Protein AF-A0A509LGP4-F1 (afdb_monomer_lite)

Radius of gyration: 24.4 Å; chains: 1; bounding box: 79×42×55 Å

Foldseek 3Di:
DDDDPPVVVVVVVVVVVPPPPPPPPPADFDDAPDKAALEPPVQEAEDADPQKDWPDWIWHFYDDPNDTWIKTKTKIAGQDQDFFKKWKWKAAPVGFIWTAIFVNDQPVHGHHHGGMTIDIITGPPDRGRTYHMYIYIDTPDD

pLDDT: mean 86.07, std 18.76, range [37.59, 98.56]

Secondary structure (DSSP, 8-state):
---SHHHHHHHHHHHHTSSS-------PPPPTT-EE-SS-GGGEEEEE-TTEEEEEEEEEEEEETTEEEEEEEEEEEE-SSS-B-EEEEEEETTS-EEEEEESS--TT--B-TT-EEEEEEEETT--S--S-EEEEEEE---

Structure (mmCIF, N/CA/C/O backbone):
data_AF-A0A509LGP4-F1
#
_entry.id   AF-A0A509LGP4-F1
#
loop_
_atom_site.group_PDB
_atom_site.id
_atom_site.type_symbol
_atom_site.label_atom_id
_atom_site.label_alt_id
_atom_site.label_comp_id
_atom_site.label_asym_id
_atom_site.label_entity_id
_atom_site.label_seq_id
_atom_site.pdbx_PDB_ins_code
_atom_site.Cartn_x
_atom_site.Cartn_y
_atom_site.Cartn_z
_atom_site.occupancy
_atom_site.B_iso_or_equiv
_atom_site.auth_seq_id
_atom_site.auth_comp_id
_atom_site.auth_asym_id
_atom_site.auth_atom_id
_atom_site.pdbx_PDB_model_num
ATOM 1 N N . MET A 1 1 ? 62.304 28.884 -36.112 1.00 37.59 1 MET A N 1
ATOM 2 C CA . MET A 1 1 ? 60.947 28.583 -36.626 1.00 37.59 1 MET A CA 1
ATOM 3 C C . MET A 1 1 ? 60.680 27.102 -36.384 1.00 37.59 1 MET A C 1
ATOM 5 O O . MET A 1 1 ? 61.247 26.283 -37.082 1.00 37.59 1 MET A O 1
ATOM 9 N N . ASN A 1 2 ? 60.107 26.683 -35.254 1.00 49.00 2 ASN A N 1
ATOM 10 C CA . ASN A 1 2 ? 58.838 27.092 -34.633 1.00 49.00 2 ASN A CA 1
ATOM 11 C C . ASN A 1 2 ? 57.641 26.564 -35.444 1.00 49.00 2 ASN A C 1
ATOM 13 O O . ASN A 1 2 ? 57.569 26.911 -36.616 1.00 49.00 2 ASN A O 1
ATOM 17 N N . GLN A 1 3 ? 56.756 25.769 -34.808 1.00 48.25 3 GLN A N 1
ATOM 18 C CA . GLN A 1 3 ? 55.308 25.580 -35.101 1.00 48.25 3 GLN A CA 1
ATOM 19 C C . GLN A 1 3 ? 54.752 24.134 -35.071 1.00 48.25 3 GLN A C 1
ATOM 21 O O . GLN A 1 3 ? 53.534 23.997 -35.051 1.00 48.25 3 GLN A O 1
ATOM 26 N N . SER A 1 4 ? 55.547 23.050 -35.026 1.00 50.81 4 SER A N 1
ATOM 27 C CA . SER A 1 4 ? 54.955 21.697 -35.225 1.00 50.81 4 SER A CA 1
ATOM 28 C C . SER A 1 4 ? 54.660 20.881 -33.949 1.00 50.81 4 SER A C 1
ATOM 30 O O . SER A 1 4 ? 53.707 20.110 -33.910 1.00 50.81 4 SER A O 1
ATOM 32 N N . LYS A 1 5 ? 55.403 21.077 -32.848 1.00 44.75 5 LYS A N 1
ATOM 33 C CA . LYS A 1 5 ? 55.228 20.258 -31.622 1.00 44.75 5 LYS A CA 1
ATOM 34 C C . LYS A 1 5 ? 54.126 20.747 -30.671 1.00 44.75 5 LYS A C 1
ATOM 36 O O . LYS A 1 5 ? 53.668 19.989 -29.824 1.00 44.75 5 LYS A O 1
ATOM 41 N N . ILE A 1 6 ? 53.678 21.994 -30.824 1.00 48.94 6 ILE A N 1
ATOM 42 C CA . ILE A 1 6 ? 52.721 22.631 -29.900 1.00 48.94 6 ILE A CA 1
ATOM 43 C C . ILE A 1 6 ? 51.270 22.223 -30.220 1.00 48.94 6 ILE A C 1
ATOM 45 O O . ILE A 1 6 ? 50.432 22.172 -29.326 1.00 48.94 6 ILE A O 1
ATOM 49 N N . LYS A 1 7 ? 50.969 21.841 -31.470 1.00 47.81 7 LYS A N 1
ATOM 50 C CA . LYS A 1 7 ? 49.598 21.500 -31.891 1.00 47.81 7 LYS A CA 1
ATOM 51 C C . LYS A 1 7 ? 49.172 20.064 -31.565 1.00 47.81 7 LYS A C 1
ATOM 53 O O . LYS A 1 7 ? 47.988 19.823 -31.371 1.00 47.81 7 LYS A O 1
ATOM 58 N N . PHE A 1 8 ? 50.115 19.126 -31.454 1.00 45.62 8 PHE A N 1
ATOM 59 C CA . PHE A 1 8 ? 49.795 17.716 -31.179 1.00 45.62 8 PHE A CA 1
ATOM 60 C C . PHE A 1 8 ? 49.493 17.447 -29.696 1.00 45.62 8 PHE A C 1
ATOM 62 O O . PHE A 1 8 ? 48.666 16.599 -29.372 1.00 45.62 8 PHE A O 1
ATOM 69 N N . SER A 1 9 ? 50.114 18.218 -28.798 1.00 49.47 9 SER A N 1
ATOM 70 C CA . SER A 1 9 ? 49.892 18.109 -27.351 1.00 49.47 9 SER A CA 1
ATOM 71 C C . SER A 1 9 ? 48.497 18.605 -26.940 1.00 49.47 9 SER A C 1
ATOM 73 O O . SER A 1 9 ? 47.854 18.019 -26.072 1.00 49.47 9 SER A O 1
ATOM 75 N N . TRP A 1 10 ? 47.967 19.630 -27.619 1.00 48.12 10 TRP A N 1
ATOM 76 C CA . TRP A 1 10 ? 46.649 20.180 -27.286 1.00 48.12 10 TRP A CA 1
ATOM 77 C C . TRP A 1 10 ? 45.474 19.312 -27.754 1.00 48.12 10 TRP A C 1
ATOM 79 O O . TRP A 1 10 ? 44.431 19.301 -27.108 1.00 48.12 10 TRP A O 1
ATOM 89 N N . ILE A 1 11 ? 45.644 18.539 -28.831 1.00 52.12 11 ILE A N 1
ATOM 90 C CA . ILE A 1 11 ? 44.600 17.636 -29.345 1.00 52.12 11 ILE A CA 1
ATOM 91 C C . ILE A 1 11 ? 44.451 16.396 -28.443 1.00 52.12 11 ILE A C 1
ATOM 93 O O . ILE A 1 11 ? 43.335 15.937 -28.205 1.00 52.12 11 ILE A O 1
ATOM 97 N N . LEU A 1 12 ? 45.549 15.906 -27.858 1.00 50.94 12 LEU A N 1
ATOM 98 C CA . LEU A 1 12 ? 45.532 14.794 -26.896 1.00 50.94 12 LEU A CA 1
ATOM 99 C C . LEU A 1 12 ? 44.939 15.187 -25.532 1.00 50.94 12 LEU A C 1
ATOM 101 O O . LEU A 1 12 ? 44.265 14.376 -24.899 1.00 50.94 12 LEU A O 1
ATOM 105 N N . LEU A 1 13 ? 45.116 16.442 -25.108 1.00 48.41 13 LEU A N 1
ATOM 106 C CA . LEU A 1 13 ? 44.544 16.964 -23.860 1.00 48.41 13 LEU A CA 1
ATOM 107 C C . LEU A 1 13 ? 43.019 17.162 -23.934 1.00 48.41 13 LEU A C 1
ATOM 109 O O . LEU A 1 13 ? 42.334 17.023 -22.924 1.00 48.41 13 LEU A O 1
ATOM 113 N N . ILE A 1 14 ? 42.474 17.411 -25.128 1.00 52.41 14 ILE A N 1
ATOM 114 C CA . ILE A 1 14 ? 41.022 17.518 -25.346 1.00 52.41 14 ILE A CA 1
ATOM 115 C C . ILE A 1 14 ? 40.372 16.127 -25.464 1.00 52.41 14 ILE A C 1
ATOM 117 O O . ILE A 1 14 ? 39.254 15.935 -24.990 1.00 52.41 14 ILE A O 1
ATOM 121 N N . PHE A 1 15 ? 41.078 15.123 -25.997 1.00 47.31 15 PHE A N 1
ATOM 122 C CA . PHE A 1 15 ? 40.562 13.747 -26.060 1.00 47.31 15 PHE A CA 1
ATOM 123 C C . PHE A 1 15 ? 40.547 13.033 -24.697 1.00 47.31 15 PHE A C 1
ATOM 125 O O . PHE A 1 15 ? 39.647 12.236 -24.439 1.00 47.31 15 PHE A O 1
ATOM 132 N N . ALA A 1 16 ? 41.476 13.355 -23.791 1.00 49.34 16 ALA A N 1
ATOM 133 C CA . ALA A 1 16 ? 41.477 12.812 -22.428 1.00 49.34 16 ALA A CA 1
ATOM 134 C C . ALA A 1 16 ? 40.379 13.415 -21.524 1.00 49.34 16 ALA A C 1
ATOM 136 O O . ALA A 1 16 ? 39.973 12.785 -20.550 1.00 49.34 16 ALA A O 1
ATOM 137 N N . ALA A 1 17 ? 39.856 14.600 -21.859 1.00 48.19 17 ALA A N 1
ATOM 138 C CA . ALA A 1 17 ? 38.766 15.246 -21.121 1.00 48.19 17 ALA A CA 1
ATOM 139 C C . ALA A 1 17 ? 37.356 14.822 -21.593 1.00 48.19 17 ALA A C 1
ATOM 141 O O . ALA A 1 17 ? 36.369 15.133 -20.930 1.00 48.19 17 ALA A O 1
ATOM 142 N N . GLY A 1 18 ? 37.243 14.102 -22.717 1.00 49.50 18 GLY A N 1
ATOM 143 C CA . GLY A 1 18 ? 35.959 13.746 -23.337 1.00 49.50 18 GLY A CA 1
ATOM 144 C C . GLY A 1 18 ? 35.295 12.456 -22.836 1.00 49.50 18 GLY A C 1
ATOM 145 O O . GLY A 1 18 ? 34.164 12.177 -23.220 1.00 49.50 18 GLY A O 1
ATOM 146 N N . VAL A 1 19 ? 35.959 11.659 -21.989 1.00 52.03 19 VAL A N 1
ATOM 147 C CA . VAL A 1 19 ? 35.477 10.307 -21.608 1.00 52.03 19 VAL A CA 1
ATOM 148 C C . VAL A 1 19 ? 34.784 10.271 -20.230 1.00 52.03 19 VAL A C 1
ATOM 150 O O . VAL A 1 19 ? 34.304 9.232 -19.793 1.00 52.03 19 VAL A O 1
ATOM 153 N N . LEU A 1 20 ? 34.654 11.407 -19.537 1.00 51.81 20 LEU A N 1
ATOM 154 C CA . LEU A 1 20 ? 34.154 11.450 -18.152 1.00 51.81 20 LEU A CA 1
ATOM 155 C C . LEU A 1 20 ? 32.632 11.628 -17.977 1.00 51.81 20 LEU A C 1
ATOM 157 O O . LEU A 1 20 ? 32.183 11.816 -16.851 1.00 51.81 20 LEU A O 1
ATOM 161 N N . ALA A 1 21 ? 31.814 11.544 -19.031 1.00 51.25 21 ALA A N 1
ATOM 162 C CA . ALA A 1 21 ? 30.392 11.919 -18.938 1.00 51.25 21 ALA A CA 1
ATOM 163 C C . ALA A 1 21 ? 29.377 10.834 -19.351 1.00 51.25 21 ALA A C 1
ATOM 165 O O . ALA A 1 21 ? 28.287 11.165 -19.806 1.00 51.25 21 ALA A O 1
ATOM 166 N N . LEU A 1 22 ? 29.690 9.544 -19.181 1.00 49.78 22 LEU A N 1
ATOM 167 C CA . LEU A 1 22 ? 28.716 8.456 -19.381 1.00 49.78 22 LEU A CA 1
ATOM 168 C C . LEU A 1 22 ? 28.613 7.515 -18.172 1.00 49.78 22 LEU A C 1
ATOM 170 O O . LEU A 1 22 ? 28.427 6.312 -18.320 1.00 49.78 22 LEU A O 1
ATOM 174 N N . THR A 1 23 ? 28.671 8.044 -16.950 1.00 50.91 23 THR A N 1
ATOM 175 C CA . THR A 1 23 ? 28.131 7.337 -15.779 1.00 50.91 23 THR A CA 1
ATOM 176 C C . THR A 1 23 ? 26.624 7.579 -15.705 1.00 50.91 23 THR A C 1
ATOM 178 O O . THR A 1 23 ? 26.105 8.211 -14.788 1.00 50.91 23 THR A O 1
ATOM 181 N N . GLY A 1 24 ? 25.890 7.085 -16.706 1.00 48.16 24 GLY A N 1
ATOM 182 C CA . GLY A 1 24 ? 24.454 6.903 -16.540 1.00 48.16 24 GLY A CA 1
ATOM 183 C C . GLY A 1 24 ? 24.254 5.975 -15.345 1.00 48.16 24 GLY A C 1
ATOM 184 O O . GLY A 1 24 ? 24.748 4.850 -15.368 1.00 48.16 24 GLY A O 1
ATOM 185 N N . CYS A 1 25 ? 23.601 6.452 -14.282 1.00 48.12 25 CYS A N 1
ATOM 186 C CA . CYS A 1 25 ? 23.225 5.628 -13.137 1.00 48.12 25 CYS A CA 1
ATOM 187 C C . CYS A 1 25 ? 22.373 4.452 -13.629 1.00 48.12 25 CYS A C 1
ATOM 189 O O . CYS A 1 25 ? 21.156 4.563 -13.768 1.00 48.12 25 CYS A O 1
ATOM 191 N N . MET A 1 26 ? 23.008 3.317 -13.916 1.00 49.28 26 MET A N 1
ATOM 192 C CA . MET A 1 26 ? 22.315 2.055 -14.107 1.00 49.28 26 MET A CA 1
ATOM 193 C C . MET A 1 26 ? 21.901 1.576 -12.722 1.00 49.28 26 MET A C 1
ATOM 195 O O . MET A 1 26 ? 22.649 0.878 -12.040 1.00 49.28 26 MET A O 1
ATOM 199 N N . THR A 1 27 ? 20.717 1.989 -12.278 1.00 59.94 27 THR A N 1
ATOM 200 C CA . THR A 1 27 ? 20.088 1.406 -11.096 1.00 59.94 27 THR A CA 1
ATOM 201 C C . THR A 1 27 ? 19.929 -0.090 -11.359 1.00 59.94 27 THR A C 1
ATOM 203 O O . THR A 1 27 ? 19.234 -0.488 -12.296 1.00 59.94 27 THR A O 1
ATOM 206 N N . ALA A 1 28 ? 20.629 -0.922 -10.584 1.00 68.50 28 ALA A N 1
ATOM 207 C CA . ALA A 1 28 ? 20.570 -2.369 -10.735 1.00 68.50 28 ALA A CA 1
ATOM 208 C C . ALA A 1 28 ? 19.111 -2.839 -10.645 1.00 68.50 28 ALA A C 1
ATOM 210 O O . ALA A 1 28 ? 18.391 -2.488 -9.707 1.00 68.50 28 ALA A O 1
ATOM 211 N N . LYS A 1 29 ? 18.660 -3.614 -11.639 1.00 76.75 29 LYS A N 1
ATOM 212 C CA . LYS A 1 29 ? 17.311 -4.180 -11.609 1.00 76.75 29 LYS A CA 1
ATOM 213 C C . LYS A 1 29 ? 17.199 -5.179 -10.446 1.00 76.75 29 LYS A C 1
ATOM 215 O O . LYS A 1 29 ? 18.125 -5.973 -10.258 1.00 76.75 29 LYS A O 1
ATOM 220 N N . PRO A 1 30 ? 16.086 -5.180 -9.692 1.00 84.62 30 PRO A N 1
ATOM 221 C CA . PRO A 1 30 ? 15.877 -6.136 -8.614 1.00 84.62 30 PRO A CA 1
ATOM 222 C C . PRO A 1 30 ? 15.875 -7.566 -9.152 1.00 84.62 30 PRO A C 1
ATOM 224 O O . PRO A 1 30 ? 15.348 -7.829 -10.238 1.00 84.62 30 PRO A O 1
ATOM 227 N N . LYS A 1 31 ? 16.416 -8.510 -8.379 1.00 87.25 31 LYS A N 1
ATOM 228 C CA . LYS A 1 31 ? 16.309 -9.929 -8.717 1.00 87.25 31 LYS A CA 1
ATOM 229 C C . LYS A 1 31 ? 14.859 -10.389 -8.524 1.00 87.25 31 LYS A C 1
ATOM 231 O O . LYS A 1 31 ? 14.273 -10.125 -7.472 1.00 87.25 31 LYS A O 1
ATOM 236 N N . PRO A 1 32 ? 14.256 -11.081 -9.507 1.00 90.56 32 PRO A N 1
ATOM 237 C CA . PRO A 1 32 ? 12.912 -11.611 -9.340 1.00 90.56 32 PRO A CA 1
ATOM 238 C C . PRO A 1 32 ? 12.804 -12.550 -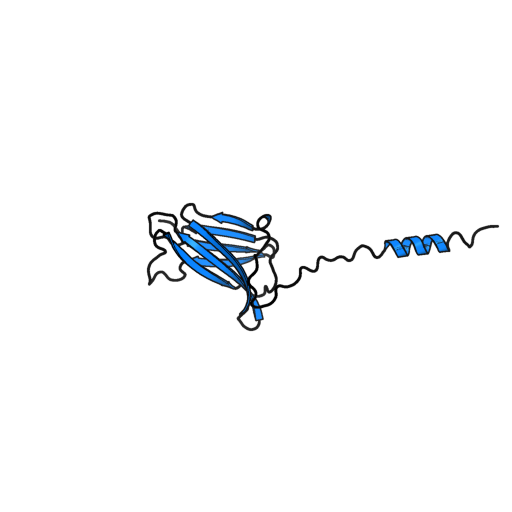8.130 1.00 90.56 32 PRO A C 1
ATOM 240 O O . PRO A 1 32 ? 13.662 -13.403 -7.922 1.00 90.56 32 PRO A O 1
ATOM 243 N N . GLY A 1 33 ? 11.732 -12.409 -7.354 1.00 91.19 33 GLY A N 1
ATOM 244 C CA . GLY A 1 33 ? 11.437 -13.195 -6.154 1.00 91.19 33 GLY A CA 1
ATOM 245 C C . GLY A 1 33 ? 12.049 -12.650 -4.862 1.00 91.19 33 GLY A C 1
ATOM 246 O O . GLY A 1 33 ? 11.572 -13.005 -3.788 1.00 91.19 33 GLY A O 1
ATOM 247 N N . GLU A 1 34 ? 13.040 -11.764 -4.944 1.00 93.88 34 GLU A N 1
ATOM 248 C CA . GLU A 1 34 ? 13.668 -11.151 -3.774 1.00 93.88 34 GLU A CA 1
ATOM 249 C C . GLU A 1 34 ? 12.815 -9.989 -3.247 1.00 93.88 34 GLU A C 1
ATOM 251 O O . GLU A 1 34 ? 12.330 -9.161 -4.024 1.00 93.88 34 GLU A O 1
ATOM 256 N N . VAL A 1 35 ? 12.610 -9.941 -1.927 1.00 95.75 35 VAL A N 1
ATOM 257 C CA . VAL A 1 35 ? 11.933 -8.819 -1.264 1.00 95.75 35 VAL A CA 1
ATOM 258 C C . VAL A 1 35 ? 12.960 -7.733 -0.970 1.00 95.75 35 VAL A C 1
ATOM 260 O O . VAL A 1 35 ? 14.007 -8.008 -0.393 1.00 95.75 35 VAL A O 1
ATOM 263 N N . PHE A 1 36 ? 12.647 -6.497 -1.338 1.00 94.44 36 PHE A N 1
ATOM 264 C CA . PHE A 1 36 ? 13.519 -5.340 -1.163 1.00 94.44 36 PHE A CA 1
ATOM 265 C C . PHE A 1 36 ? 12.726 -4.109 -0.709 1.00 94.44 36 PHE A C 1
ATOM 267 O O . PHE A 1 36 ? 11.501 -4.044 -0.860 1.00 94.44 36 PHE A O 1
ATOM 274 N N . SER A 1 37 ? 13.418 -3.110 -0.157 1.00 93.56 37 SER A N 1
ATOM 275 C CA . SER A 1 37 ? 12.817 -1.809 0.155 1.00 93.56 37 SER A CA 1
ATOM 276 C C . SER A 1 37 ? 12.399 -1.112 -1.133 1.00 93.56 37 SER A C 1
ATOM 278 O O . SER A 1 37 ? 13.226 -0.908 -2.017 1.00 93.56 37 SER A O 1
ATOM 280 N N . CYS A 1 38 ? 11.122 -0.745 -1.249 1.00 93.12 38 CYS A N 1
ATOM 281 C CA . CYS A 1 38 ? 10.574 -0.194 -2.489 1.00 93.12 38 CYS A CA 1
ATOM 282 C C . CYS A 1 38 ? 11.325 1.036 -2.998 1.00 93.12 38 CYS A C 1
ATOM 284 O O . CYS A 1 38 ? 11.560 1.149 -4.192 1.00 93.12 38 CYS A O 1
ATOM 286 N N . ALA A 1 39 ? 11.700 1.923 -2.086 1.00 91.00 39 ALA A N 1
ATOM 287 C CA . ALA A 1 39 ? 12.545 3.078 -2.328 1.00 91.00 39 ALA A CA 1
ATOM 288 C C . ALA A 1 39 ? 13.336 3.364 -1.045 1.00 91.00 39 ALA A C 1
ATOM 290 O O . ALA A 1 39 ? 13.133 2.700 -0.021 1.00 91.00 39 ALA A O 1
ATOM 291 N N . LYS A 1 40 ? 14.228 4.356 -1.080 1.00 90.31 40 LYS A N 1
ATOM 292 C CA . LYS A 1 40 ? 14.813 4.897 0.153 1.00 90.31 40 LYS A CA 1
ATOM 293 C C . LYS A 1 40 ? 13.701 5.539 0.980 1.00 90.31 40 LYS A C 1
ATOM 295 O O . LYS A 1 40 ? 12.799 6.146 0.413 1.00 90.31 40 LYS A O 1
ATOM 300 N N . ASP A 1 41 ? 13.787 5.474 2.306 1.00 88.88 41 ASP A N 1
ATOM 301 C CA . ASP A 1 41 ? 12.739 6.035 3.172 1.00 88.88 41 ASP A CA 1
ATOM 302 C C . ASP A 1 41 ? 12.499 7.534 2.935 1.00 88.88 41 ASP A C 1
ATOM 304 O O . ASP A 1 41 ? 11.357 7.982 2.980 1.00 88.88 41 ASP A O 1
ATOM 308 N N . SER A 1 42 ? 13.550 8.294 2.604 1.00 92.19 42 SER A N 1
ATOM 309 C CA . SER A 1 42 ? 13.457 9.717 2.244 1.00 92.19 42 SER A CA 1
ATOM 310 C C . SER A 1 42 ? 12.698 9.987 0.941 1.00 92.19 42 SER A C 1
ATOM 312 O O . SER A 1 42 ? 12.254 11.110 0.722 1.00 92.19 42 SER A O 1
ATOM 314 N N . ASP A 1 43 ? 12.565 8.978 0.079 1.00 95.50 43 ASP A N 1
ATOM 315 C CA . ASP A 1 43 ? 11.895 9.062 -1.222 1.00 95.50 43 ASP A CA 1
ATOM 316 C C . ASP A 1 43 ? 10.455 8.510 -1.170 1.00 95.50 43 ASP A C 1
ATOM 318 O O . ASP A 1 43 ? 9.753 8.511 -2.185 1.00 95.50 43 ASP A O 1
ATOM 322 N N . VAL A 1 44 ? 9.994 8.059 0.006 1.00 96.56 44 VAL A N 1
ATOM 323 C CA . VAL A 1 44 ? 8.610 7.627 0.242 1.00 96.56 44 VAL A CA 1
ATOM 324 C C . VAL A 1 44 ? 7.875 8.680 1.061 1.00 96.56 44 VAL A C 1
ATOM 326 O O . VAL A 1 44 ? 7.958 8.718 2.290 1.00 96.56 44 VAL A O 1
ATOM 329 N N . ASN A 1 45 ? 7.081 9.499 0.386 1.00 97.94 45 ASN A N 1
ATOM 330 C CA . ASN A 1 45 ? 6.182 10.435 1.039 1.00 97.94 45 ASN A CA 1
ATOM 331 C C . ASN A 1 45 ? 4.922 9.700 1.520 1.00 97.94 45 ASN A C 1
ATOM 333 O O . ASN A 1 45 ? 4.222 9.059 0.734 1.00 97.94 45 ASN A O 1
ATOM 337 N N . LYS A 1 46 ? 4.634 9.762 2.823 1.00 98.00 46 LYS A N 1
ATOM 338 C CA . LYS A 1 46 ? 3.559 8.989 3.464 1.00 98.00 46 LYS A CA 1
ATOM 339 C C . LYS A 1 46 ? 2.498 9.927 4.023 1.00 98.00 46 LYS A C 1
ATOM 341 O O . LYS A 1 46 ? 2.777 10.743 4.892 1.00 98.00 46 LYS A O 1
ATOM 346 N N . THR A 1 47 ? 1.259 9.752 3.582 1.00 98.31 47 THR A N 1
ATOM 347 C CA . THR A 1 47 ? 0.074 10.354 4.206 1.00 98.31 47 THR A CA 1
ATOM 348 C C . THR A 1 47 ? -0.819 9.232 4.721 1.00 98.31 47 THR A C 1
ATOM 350 O O . THR A 1 47 ? -1.473 8.537 3.940 1.00 98.31 47 THR A O 1
ATOM 353 N N . ILE A 1 48 ? -0.825 9.030 6.036 1.00 98.25 48 ILE A N 1
ATOM 354 C CA . ILE A 1 48 ? -1.513 7.916 6.695 1.00 98.25 48 ILE A CA 1
ATOM 355 C C . ILE A 1 48 ? -2.589 8.486 7.619 1.00 98.25 48 ILE A C 1
ATOM 357 O O . ILE A 1 48 ? -2.332 9.416 8.379 1.00 98.25 48 ILE A O 1
ATOM 361 N N . ALA A 1 49 ? -3.803 7.950 7.515 1.00 97.81 49 ALA A N 1
ATOM 362 C CA . ALA A 1 49 ? -4.909 8.297 8.394 1.00 97.81 49 ALA A CA 1
ATOM 363 C C . ALA A 1 49 ? -4.579 7.952 9.859 1.00 97.81 49 ALA A C 1
ATOM 365 O O . ALA A 1 49 ? -3.911 6.947 10.101 1.00 97.81 49 ALA A O 1
ATOM 366 N N . PRO A 1 50 ? -5.067 8.730 10.838 1.00 97.69 50 PRO A N 1
ATOM 367 C CA . PRO A 1 50 ? -4.731 8.525 12.247 1.00 97.69 50 PRO A CA 1
ATOM 368 C C . PRO A 1 50 ? -5.214 7.175 12.802 1.00 97.69 50 PRO A C 1
ATOM 370 O O . PRO A 1 50 ? -4.694 6.709 13.810 1.00 97.69 50 PRO A O 1
ATOM 373 N N . GLU A 1 51 ? -6.179 6.519 12.152 1.00 97.88 51 GLU A N 1
ATOM 374 C CA . GLU A 1 51 ? -6.664 5.183 12.523 1.00 97.88 51 GLU A CA 1
ATOM 375 C C . GLU A 1 51 ? -5.781 4.035 12.006 1.00 97.88 51 GLU A C 1
ATOM 377 O O . GLU A 1 51 ? -6.050 2.869 12.312 1.00 97.88 51 GLU A O 1
ATOM 382 N N . ALA A 1 52 ? -4.749 4.331 11.213 1.00 98.12 52 ALA A N 1
ATOM 383 C CA . ALA A 1 52 ? -3.916 3.343 10.541 1.00 98.12 52 ALA A CA 1
ATOM 384 C C . ALA A 1 52 ? -2.443 3.423 10.968 1.00 98.12 52 ALA A C 1
ATOM 386 O O . ALA A 1 52 ? -1.869 4.500 11.101 1.00 98.12 52 ALA A O 1
ATOM 387 N N . SER A 1 53 ? -1.804 2.259 11.079 1.00 98.38 53 SER A N 1
ATOM 388 C CA . SER A 1 53 ? -0.346 2.115 11.137 1.00 98.38 53 SER A CA 1
ATOM 389 C C . SER A 1 53 ? 0.129 1.273 9.955 1.00 98.38 53 SER A C 1
ATOM 391 O O . SER A 1 53 ? -0.495 0.272 9.599 1.00 98.38 53 SER A O 1
ATOM 393 N N . LEU A 1 54 ? 1.212 1.697 9.307 1.00 98.12 54 LEU A N 1
ATOM 394 C CA . LEU A 1 54 ? 1.837 0.963 8.209 1.00 98.12 54 LEU A CA 1
ATOM 395 C C . LEU A 1 54 ? 2.885 0.007 8.783 1.00 98.12 54 LEU A C 1
ATOM 397 O O . LEU A 1 54 ? 3.964 0.440 9.170 1.00 98.12 54 LEU A O 1
ATOM 401 N N . GLU A 1 55 ? 2.570 -1.285 8.799 1.00 98.00 55 GLU A N 1
ATOM 402 C CA . GLU A 1 55 ? 3.430 -2.328 9.380 1.00 98.00 55 GLU A CA 1
ATOM 403 C C . GLU A 1 55 ? 4.439 -2.880 8.367 1.00 98.00 55 GLU A C 1
ATOM 405 O O . GLU A 1 55 ? 5.535 -3.298 8.726 1.00 98.00 55 GLU A O 1
ATOM 410 N N . ASN A 1 56 ? 4.080 -2.886 7.080 1.00 97.62 56 ASN A N 1
ATOM 411 C CA . ASN A 1 56 ? 4.966 -3.333 6.011 1.00 97.62 56 ASN A CA 1
ATOM 412 C C . ASN A 1 56 ? 4.727 -2.510 4.750 1.00 97.62 56 ASN A C 1
ATOM 414 O O . ASN A 1 56 ? 3.587 -2.356 4.303 1.00 97.62 56 ASN A O 1
ATOM 418 N N . PHE A 1 57 ? 5.821 -2.037 4.163 1.00 97.50 57 PHE A N 1
ATOM 419 C CA . PHE A 1 57 ? 5.860 -1.477 2.824 1.00 97.50 57 PHE A CA 1
ATOM 420 C C . PHE A 1 57 ? 7.134 -1.943 2.125 1.00 97.50 57 PHE A C 1
ATOM 422 O O . PHE A 1 57 ? 8.199 -1.344 2.262 1.00 97.50 57 PHE A O 1
ATOM 429 N N . SER A 1 58 ? 7.023 -3.053 1.404 1.00 97.19 58 SER A N 1
ATOM 430 C CA . SER A 1 58 ? 8.142 -3.696 0.715 1.00 97.19 58 SER A CA 1
ATOM 431 C C . SER A 1 58 ? 7.762 -4.071 -0.707 1.00 97.19 58 SER A C 1
ATOM 433 O O . SER A 1 58 ? 6.586 -4.088 -1.075 1.00 97.19 58 SER A O 1
ATOM 435 N N . CYS A 1 59 ? 8.765 -4.345 -1.529 1.00 97.25 59 CYS A N 1
ATOM 436 C CA . CYS A 1 59 ? 8.593 -4.626 -2.939 1.00 97.25 59 CYS A CA 1
ATOM 437 C C . CYS A 1 59 ? 9.163 -5.989 -3.298 1.00 97.25 59 CYS A C 1
ATOM 439 O O . CYS A 1 59 ? 10.126 -6.456 -2.703 1.00 97.25 59 CYS A O 1
ATOM 441 N N . VAL A 1 60 ? 8.560 -6.621 -4.297 1.00 97.12 60 VAL A N 1
ATOM 442 C CA . VAL A 1 60 ? 9.090 -7.826 -4.935 1.00 97.12 60 VAL A CA 1
ATOM 443 C C . VAL A 1 60 ? 8.790 -7.760 -6.421 1.00 97.12 60 VAL A C 1
ATOM 445 O O . VAL A 1 60 ? 7.681 -7.407 -6.823 1.00 97.12 60 VAL A O 1
ATOM 448 N N . VAL A 1 61 ? 9.763 -8.108 -7.257 1.00 96.75 61 VAL A N 1
ATOM 449 C CA . VAL A 1 61 ? 9.510 -8.314 -8.686 1.00 96.75 61 VAL A CA 1
ATOM 450 C C . VAL A 1 61 ? 9.190 -9.785 -8.886 1.00 96.75 61 VAL A C 1
ATOM 452 O O . VAL A 1 61 ? 9.985 -10.642 -8.525 1.00 96.75 61 VAL A O 1
ATOM 455 N N . LYS A 1 62 ? 8.030 -10.122 -9.443 1.00 95.00 62 LYS A N 1
ATOM 456 C CA . LYS A 1 62 ? 7.683 -11.515 -9.765 1.00 95.00 62 LYS A CA 1
ATOM 457 C C . LYS A 1 62 ? 6.861 -11.597 -11.040 1.00 95.00 62 LYS A C 1
ATOM 459 O O . LYS A 1 62 ? 6.347 -10.595 -11.531 1.00 95.00 62 LYS A O 1
ATOM 464 N N . ARG A 1 63 ? 6.756 -12.803 -11.595 1.00 94.81 63 ARG A N 1
ATOM 465 C CA . ARG A 1 63 ? 6.005 -13.033 -12.828 1.00 94.81 63 ARG A CA 1
ATOM 466 C C . ARG A 1 63 ? 4.504 -12.897 -12.563 1.00 94.81 63 ARG A C 1
ATOM 468 O O . ARG A 1 63 ? 3.955 -13.587 -11.706 1.00 94.81 63 ARG A O 1
ATOM 475 N N . TRP A 1 64 ? 3.851 -12.013 -13.303 1.00 94.88 64 TRP A N 1
ATOM 476 C CA . TRP A 1 64 ? 2.420 -11.739 -13.236 1.00 94.88 64 TRP A CA 1
ATOM 477 C C . TRP A 1 64 ? 1.933 -11.287 -14.613 1.00 94.88 64 TRP A C 1
ATOM 479 O O . TRP A 1 64 ? 2.608 -10.505 -15.277 1.00 94.88 64 TRP A O 1
ATOM 489 N N . ASP A 1 65 ? 0.793 -11.818 -15.059 1.00 92.00 65 ASP A N 1
ATOM 490 C CA . ASP A 1 65 ? 0.203 -11.489 -16.369 1.00 92.00 65 ASP A CA 1
ATOM 491 C C . ASP A 1 65 ? 1.204 -11.631 -17.543 1.00 92.00 65 ASP A C 1
ATOM 493 O O . ASP A 1 65 ? 1.323 -10.773 -18.412 1.00 92.00 65 ASP A O 1
ATOM 497 N N . GLY A 1 66 ? 2.008 -12.704 -17.525 1.00 93.31 66 GLY A N 1
ATOM 498 C CA . GLY A 1 66 ? 2.969 -13.022 -18.590 1.00 93.31 66 GLY A CA 1
ATOM 499 C C . GLY A 1 66 ? 4.292 -12.239 -18.571 1.00 93.31 66 GLY A C 1
ATOM 500 O O . GLY A 1 66 ? 5.164 -12.521 -19.397 1.00 93.31 66 GLY A O 1
ATOM 501 N N . ALA A 1 67 ? 4.505 -11.326 -17.619 1.00 94.50 67 ALA A N 1
ATOM 502 C CA . ALA A 1 67 ? 5.720 -10.510 -17.522 1.00 94.50 67 ALA A CA 1
ATOM 503 C C . ALA A 1 67 ? 6.244 -10.395 -16.082 1.00 94.50 67 ALA A C 1
ATOM 505 O O . ALA A 1 67 ? 5.515 -10.632 -15.121 1.00 94.50 67 ALA A O 1
ATOM 506 N N . ASN A 1 68 ? 7.516 -10.028 -15.917 1.00 95.56 68 ASN A N 1
ATOM 507 C CA . ASN A 1 68 ? 8.013 -9.611 -14.606 1.00 95.56 68 ASN A CA 1
ATOM 508 C C . ASN A 1 68 ? 7.363 -8.278 -14.236 1.00 95.56 68 ASN A C 1
ATOM 510 O O . ASN A 1 68 ? 7.349 -7.346 -15.035 1.00 95.56 68 ASN A O 1
ATOM 514 N N . THR A 1 69 ? 6.790 -8.225 -13.041 1.00 96.62 69 THR A N 1
ATOM 515 C CA . THR A 1 69 ? 6.000 -7.102 -12.549 1.00 96.62 69 THR A CA 1
ATOM 516 C C . THR A 1 69 ? 6.442 -6.776 -11.130 1.00 96.62 69 THR A C 1
ATOM 518 O O . THR A 1 69 ? 6.715 -7.678 -10.342 1.00 96.62 69 THR A O 1
ATOM 521 N N . LEU A 1 70 ? 6.514 -5.493 -10.799 1.00 97.06 70 LEU A N 1
ATOM 522 C CA . LEU A 1 70 ? 6.707 -4.971 -9.460 1.00 97.06 70 LEU A CA 1
ATOM 523 C C . LEU A 1 70 ? 5.417 -5.158 -8.669 1.00 97.06 70 LEU A C 1
ATOM 525 O O . LEU A 1 70 ? 4.329 -4.790 -9.117 1.00 97.06 70 LEU A O 1
ATOM 529 N N . HIS A 1 71 ? 5.549 -5.703 -7.473 1.00 98.06 71 HIS A N 1
ATOM 530 C CA . HIS A 1 71 ? 4.470 -5.865 -6.521 1.00 98.06 71 HIS A CA 1
ATOM 531 C C . HIS A 1 71 ? 4.805 -5.105 -5.245 1.00 98.06 71 HIS A C 1
ATOM 533 O O . HIS A 1 71 ? 5.831 -5.377 -4.626 1.00 98.06 71 HIS A O 1
ATOM 539 N N . PHE A 1 72 ? 3.910 -4.214 -4.827 1.00 98.12 72 PHE A N 1
ATOM 540 C CA . PHE A 1 72 ? 3.956 -3.602 -3.504 1.00 98.12 72 PHE A CA 1
ATOM 541 C C . PHE A 1 72 ? 3.272 -4.513 -2.493 1.00 98.12 72 PHE A C 1
ATOM 543 O O . PHE A 1 72 ? 2.075 -4.770 -2.621 1.00 98.12 72 PHE A O 1
ATOM 550 N N . ASN A 1 73 ? 4.003 -4.976 -1.490 1.00 97.94 73 ASN A N 1
ATOM 551 C CA . ASN A 1 73 ? 3.457 -5.636 -0.313 1.00 97.94 73 ASN A CA 1
ATOM 552 C C . ASN A 1 73 ? 3.138 -4.571 0.731 1.00 97.94 73 ASN A C 1
ATOM 554 O O . ASN A 1 73 ? 4.028 -3.852 1.185 1.00 97.94 73 ASN A O 1
ATOM 558 N N . VAL A 1 74 ? 1.864 -4.472 1.093 1.00 98.25 74 VAL A N 1
ATOM 559 C CA . VAL A 1 74 ? 1.371 -3.479 2.045 1.00 98.25 74 VAL A CA 1
ATOM 560 C C . VAL A 1 74 ? 0.673 -4.201 3.183 1.00 98.25 74 VAL A C 1
ATOM 562 O O . VAL A 1 74 ? -0.267 -4.956 2.932 1.00 98.25 74 VAL A O 1
ATOM 565 N N . ALA A 1 75 ? 1.096 -3.934 4.416 1.00 98.25 75 ALA A N 1
ATOM 566 C CA . ALA A 1 75 ? 0.403 -4.361 5.626 1.00 98.25 75 ALA A CA 1
ATOM 567 C C . ALA A 1 75 ? -0.030 -3.131 6.425 1.00 98.25 75 ALA A C 1
ATOM 569 O O . ALA A 1 75 ? 0.797 -2.281 6.759 1.00 98.25 75 ALA A O 1
ATOM 570 N N . VAL A 1 76 ? -1.326 -3.028 6.711 1.00 98.50 76 VAL A N 1
ATOM 571 C CA . VAL A 1 76 ? -1.908 -1.915 7.467 1.00 98.50 76 VAL A CA 1
ATOM 572 C C . VAL A 1 76 ? -2.590 -2.462 8.707 1.00 98.50 76 VAL A C 1
ATOM 574 O O . VAL A 1 76 ? -3.482 -3.309 8.608 1.00 98.50 76 VAL A O 1
ATOM 577 N N . LYS A 1 77 ? -2.189 -1.956 9.867 1.00 98.56 77 LYS A N 1
ATOM 578 C CA . LYS A 1 77 ? -2.834 -2.214 11.147 1.00 98.56 77 LYS A CA 1
ATOM 579 C C . LYS A 1 77 ? -3.901 -1.168 11.416 1.00 98.56 77 LYS A C 1
ATOM 581 O O . LYS A 1 77 ? -3.658 0.025 11.248 1.00 98.56 77 LYS A O 1
ATOM 586 N N . ASN A 1 78 ? -5.063 -1.614 11.874 1.00 98.31 78 ASN A N 1
ATOM 587 C CA . ASN A 1 78 ? -6.057 -0.725 12.457 1.00 98.31 78 ASN A CA 1
ATOM 588 C C . ASN A 1 78 ? -5.671 -0.426 13.911 1.00 98.31 78 ASN A C 1
ATOM 590 O O . ASN A 1 78 ? -5.683 -1.326 14.750 1.00 98.31 78 ASN A O 1
ATOM 594 N N . ILE A 1 79 ? -5.316 0.822 14.205 1.00 98.44 79 ILE A N 1
ATOM 595 C CA . ILE A 1 79 ? -4.958 1.282 15.557 1.00 98.44 79 ILE A CA 1
ATOM 596 C C . ILE A 1 79 ? -6.094 2.054 16.241 1.00 98.44 79 ILE A C 1
ATOM 598 O O . ILE A 1 79 ? -5.911 2.568 17.340 1.00 98.44 79 ILE A O 1
ATOM 602 N N . SER A 1 80 ? -7.266 2.132 15.605 1.00 97.38 80 SER A N 1
ATOM 603 C CA . SER A 1 80 ? -8.471 2.701 16.209 1.00 97.38 80 SER A CA 1
ATOM 604 C C . SER A 1 80 ? -9.250 1.674 17.034 1.00 97.38 80 SER A C 1
ATOM 606 O O . SER A 1 80 ? -8.951 0.481 17.023 1.00 97.38 80 SER A O 1
ATOM 608 N N . ASN A 1 81 ? -10.295 2.154 17.711 1.00 96.94 81 ASN A N 1
ATOM 609 C CA . ASN A 1 81 ? -11.207 1.338 18.517 1.00 96.94 81 ASN A CA 1
ATOM 610 C C . ASN A 1 81 ? -12.440 0.844 17.738 1.00 96.94 81 ASN A C 1
ATOM 612 O O . ASN A 1 81 ? -13.326 0.230 18.323 1.00 96.94 81 ASN A O 1
ATOM 616 N N . GLU A 1 82 ? -12.515 1.116 16.436 1.00 96.50 82 GLU A N 1
ATOM 617 C CA . GLU A 1 82 ? -13.637 0.739 15.573 1.00 96.50 82 GLU A CA 1
ATOM 618 C C . GLU A 1 82 ? -13.157 -0.172 14.447 1.00 96.50 82 GLU A C 1
ATOM 620 O O . GLU A 1 82 ? -11.984 -0.165 14.087 1.00 96.50 82 GLU A O 1
ATOM 625 N N . ASP A 1 83 ? -14.064 -0.945 13.866 1.00 96.81 83 ASP A N 1
ATOM 626 C CA . ASP A 1 83 ? -13.804 -1.752 12.679 1.00 96.81 83 ASP A CA 1
ATOM 627 C C . ASP A 1 83 ? -13.562 -0.840 11.458 1.00 96.81 83 ASP A C 1
ATOM 629 O O . ASP A 1 83 ? -14.444 -0.083 11.063 1.00 96.81 83 ASP A O 1
ATOM 633 N N . GLN A 1 84 ? -12.381 -0.917 10.832 1.00 97.69 84 GLN A N 1
ATOM 634 C CA . GLN A 1 84 ? -11.974 0.016 9.773 1.00 97.69 84 GLN A CA 1
ATOM 635 C C . GLN A 1 84 ? -11.832 -0.619 8.395 1.00 97.69 84 GLN A C 1
ATOM 637 O O . GLN A 1 84 ? -11.425 -1.774 8.229 1.00 97.69 84 GLN A O 1
ATOM 642 N N . ARG A 1 85 ? -12.084 0.196 7.369 1.00 97.50 85 ARG A N 1
ATOM 643 C CA . ARG A 1 85 ? -11.692 -0.089 5.989 1.00 97.50 85 ARG A CA 1
ATOM 644 C C . ARG A 1 85 ? -10.789 1.016 5.476 1.00 97.50 85 ARG A C 1
ATOM 646 O O . ARG A 1 85 ? -11.171 2.184 5.472 1.00 97.50 85 ARG A O 1
ATOM 653 N N . PHE A 1 86 ? -9.632 0.635 4.956 1.00 97.88 86 PHE A N 1
ATOM 654 C CA . PHE A 1 86 ? -8.680 1.584 4.396 1.00 97.88 86 PHE A CA 1
ATOM 655 C C . PHE A 1 86 ? -8.720 1.580 2.868 1.00 97.88 86 PHE A C 1
ATOM 657 O O . PHE A 1 86 ? -9.029 0.573 2.229 1.00 97.88 86 PHE A O 1
ATOM 664 N N . LYS A 1 87 ? -8.384 2.716 2.266 1.00 97.88 87 LYS A N 1
ATOM 665 C CA . LYS A 1 87 ? -8.048 2.859 0.853 1.00 97.88 87 LYS A CA 1
ATOM 666 C C . LYS A 1 87 ? -6.572 3.188 0.749 1.00 97.88 87 LYS A C 1
ATOM 668 O O . LYS A 1 87 ? -6.132 4.235 1.220 1.00 97.88 87 LYS A O 1
ATOM 673 N N . VAL A 1 88 ? -5.840 2.296 0.102 1.00 98.44 88 VAL A N 1
ATOM 674 C CA . VAL A 1 88 ? -4.426 2.460 -0.212 1.00 98.44 88 VAL A CA 1
ATOM 675 C C . VAL A 1 88 ? -4.321 3.009 -1.629 1.00 98.44 88 VAL A C 1
ATOM 677 O O . VAL A 1 88 ? -4.933 2.453 -2.540 1.00 98.44 88 VAL A O 1
ATOM 680 N N . ASN A 1 89 ? -3.560 4.080 -1.829 1.00 98.44 89 ASN A N 1
ATOM 681 C CA . ASN A 1 89 ? -3.165 4.563 -3.153 1.00 98.44 89 ASN A CA 1
ATOM 682 C C . ASN A 1 89 ? -1.656 4.790 -3.156 1.00 98.44 89 ASN A C 1
ATOM 684 O O . ASN A 1 89 ? -1.124 5.381 -2.221 1.00 98.44 89 ASN A O 1
ATOM 688 N N . ILE A 1 90 ? -0.993 4.316 -4.200 1.00 98.44 90 ILE A N 1
ATOM 689 C CA . ILE A 1 90 ? 0.451 4.389 -4.390 1.00 98.44 90 ILE A CA 1
ATOM 690 C C . ILE A 1 90 ? 0.672 5.037 -5.749 1.00 98.44 90 ILE A C 1
ATOM 692 O O . ILE A 1 90 ? 0.231 4.493 -6.766 1.00 98.44 90 ILE A O 1
ATOM 696 N N . PHE A 1 91 ? 1.339 6.184 -5.760 1.00 98.00 91 PHE A N 1
ATOM 697 C CA . PHE A 1 91 ? 1.704 6.906 -6.972 1.00 98.00 91 PHE A CA 1
ATOM 698 C C . PHE A 1 91 ? 3.210 6.811 -7.186 1.00 98.00 91 PHE A C 1
ATOM 700 O O . PHE A 1 91 ? 3.992 6.927 -6.243 1.00 98.00 91 PHE A O 1
ATOM 707 N N . LEU A 1 92 ? 3.597 6.563 -8.431 1.00 96.81 92 LEU A N 1
ATOM 708 C CA . LEU A 1 92 ? 4.979 6.475 -8.876 1.00 96.81 92 LEU A CA 1
ATOM 709 C C . LEU A 1 92 ? 5.331 7.724 -9.686 1.00 96.81 92 LEU A C 1
ATOM 711 O O . LEU A 1 92 ? 4.498 8.249 -10.426 1.00 96.81 92 LEU A O 1
ATOM 715 N N . GLU A 1 93 ? 6.593 8.139 -9.635 1.00 93.31 93 GLU A N 1
ATOM 716 C CA . GLU A 1 93 ? 7.101 9.292 -10.399 1.00 93.31 93 GLU A CA 1
ATOM 717 C C . GLU A 1 93 ? 6.941 9.163 -11.926 1.00 93.31 93 GLU A C 1
ATOM 719 O O . GLU A 1 93 ? 6.873 10.162 -12.634 1.00 93.31 93 GLU A O 1
ATOM 724 N N . ASN A 1 94 ? 6.823 7.936 -12.447 1.00 90.50 94 ASN A N 1
ATOM 725 C CA . ASN A 1 94 ? 6.568 7.667 -13.866 1.00 90.50 94 ASN A CA 1
ATOM 726 C C . ASN A 1 94 ? 5.084 7.827 -14.268 1.00 90.50 94 ASN A C 1
ATOM 728 O O . ASN A 1 94 ? 4.687 7.385 -15.347 1.00 90.50 94 ASN A O 1
ATOM 732 N N . GLY A 1 95 ? 4.250 8.391 -13.390 1.00 93.56 95 GLY A N 1
ATOM 733 C CA . GLY A 1 95 ? 2.825 8.638 -13.616 1.00 93.56 95 GLY A CA 1
ATOM 734 C C . GLY A 1 95 ? 1.924 7.415 -13.428 1.00 93.56 95 GLY A C 1
ATOM 735 O O . GLY A 1 95 ? 0.704 7.532 -13.546 1.00 93.56 95 GLY A O 1
ATOM 736 N N . LYS A 1 96 ? 2.476 6.232 -13.125 1.00 95.81 96 LYS A N 1
ATOM 737 C CA . LYS A 1 96 ? 1.660 5.057 -12.797 1.00 95.81 96 LYS A CA 1
ATOM 738 C C . LYS A 1 96 ? 1.106 5.171 -11.381 1.00 95.81 96 LYS A C 1
ATOM 740 O O . LYS A 1 96 ? 1.767 5.656 -10.467 1.00 95.81 96 LYS A O 1
ATOM 745 N N . ALA A 1 97 ? -0.099 4.646 -11.195 1.00 96.31 97 ALA A N 1
ATOM 746 C CA . ALA A 1 97 ? -0.744 4.562 -9.897 1.00 96.31 97 ALA A CA 1
ATOM 747 C C . ALA A 1 97 ? -1.373 3.183 -9.708 1.00 96.31 97 ALA A C 1
ATOM 749 O O . ALA A 1 97 ? -1.938 2.610 -10.643 1.00 96.31 97 ALA A O 1
ATOM 750 N N . VAL A 1 98 ? -1.286 2.657 -8.492 1.00 97.50 98 VAL A N 1
ATOM 751 C CA . VAL A 1 98 ? -1.944 1.414 -8.081 1.00 97.50 98 VAL A CA 1
ATOM 752 C C . VAL A 1 98 ? -2.521 1.573 -6.687 1.00 97.50 98 VAL A C 1
ATOM 754 O O . VAL A 1 98 ? -2.161 2.476 -5.939 1.00 97.50 98 VAL A O 1
ATOM 757 N N . GLY A 1 99 ? -3.439 0.694 -6.319 1.00 96.81 99 GLY A N 1
ATOM 758 C CA . GLY A 1 99 ? -4.060 0.759 -5.012 1.00 96.81 99 GLY A CA 1
ATOM 759 C C . GLY A 1 99 ? -5.374 0.016 -4.976 1.00 96.81 99 GLY A C 1
ATOM 760 O O . GLY A 1 99 ? -5.750 -0.698 -5.909 1.00 96.81 99 GLY A O 1
ATOM 761 N N . GLY A 1 100 ? -6.081 0.179 -3.873 1.00 96.56 100 GLY A N 1
ATOM 762 C CA . GLY A 1 100 ? -7.353 -0.474 -3.665 1.00 96.56 100 GLY A CA 1
ATOM 763 C C . GLY A 1 100 ? -7.841 -0.355 -2.237 1.00 96.56 100 GLY A C 1
ATOM 764 O O . GLY A 1 100 ? -7.272 0.335 -1.395 1.00 96.56 100 GLY A O 1
ATOM 765 N N . LEU A 1 101 ? -8.952 -1.036 -1.994 1.00 96.75 101 LEU A N 1
ATOM 766 C CA . LEU A 1 101 ? -9.568 -1.113 -0.681 1.00 96.75 101 LEU A CA 1
ATOM 767 C C . LEU A 1 101 ? -8.962 -2.270 0.110 1.00 96.75 101 LEU A C 1
ATOM 769 O O . LEU A 1 101 ? -8.712 -3.342 -0.445 1.00 96.75 101 LEU A O 1
ATOM 773 N N . LEU A 1 102 ? -8.803 -2.062 1.410 1.00 95.44 102 LEU A N 1
ATOM 774 C CA . LEU A 1 102 ? -8.253 -3.012 2.357 1.00 95.44 102 LEU A CA 1
ATOM 775 C C . LEU A 1 102 ? -9.216 -3.144 3.557 1.00 95.44 102 LEU A C 1
ATOM 777 O O . LEU A 1 102 ? -9.380 -2.183 4.307 1.00 95.44 102 LEU A O 1
ATOM 781 N N . PRO A 1 103 ? -9.902 -4.293 3.716 1.00 94.75 103 PRO A N 1
ATOM 782 C CA . PRO A 1 103 ? -9.908 -5.434 2.806 1.00 94.75 103 PRO A CA 1
ATOM 783 C C . PRO A 1 103 ? -10.588 -5.120 1.461 1.00 94.75 103 PRO A C 1
ATOM 785 O O . PRO A 1 103 ? -11.514 -4.301 1.353 1.00 94.75 103 PRO A O 1
ATOM 788 N N . ARG A 1 104 ? -10.172 -5.850 0.414 1.00 93.56 104 ARG A N 1
ATOM 789 C CA . ARG A 1 104 ? -10.752 -5.726 -0.937 1.00 93.56 104 ARG A CA 1
ATOM 790 C C . ARG A 1 104 ? -12.243 -6.054 -0.950 1.00 93.56 104 ARG A C 1
ATOM 792 O O . ARG A 1 104 ? -13.014 -5.400 -1.645 1.00 93.56 104 ARG A O 1
ATOM 799 N N . LYS A 1 105 ? -12.650 -7.059 -0.171 1.00 92.81 105 LYS A N 1
ATOM 800 C CA . LYS A 1 105 ? -14.039 -7.506 -0.006 1.00 92.81 105 LYS A CA 1
ATOM 801 C C . LYS A 1 105 ? -14.432 -7.400 1.466 1.00 92.81 105 LYS A C 1
ATOM 803 O O . LYS A 1 105 ? -13.651 -7.800 2.317 1.00 92.81 105 LYS A O 1
ATOM 808 N N . THR A 1 106 ? -15.655 -6.955 1.741 1.00 92.56 106 THR A N 1
ATOM 809 C CA . THR A 1 106 ? -16.180 -6.743 3.106 1.00 92.56 106 THR A CA 1
ATOM 810 C C 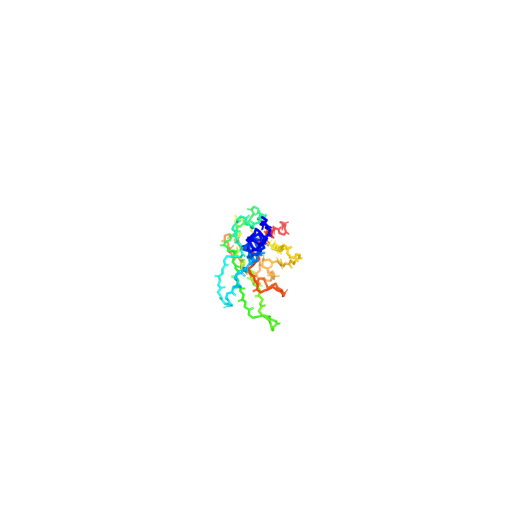. THR A 1 106 ? -17.078 -7.873 3.605 1.00 92.56 106 THR A C 1
ATOM 812 O O . THR A 1 106 ? -17.552 -7.830 4.730 1.00 92.56 106 THR A O 1
ATOM 815 N N . LYS A 1 107 ? -17.301 -8.925 2.800 1.00 91.81 107 LYS A N 1
ATOM 816 C CA . LYS A 1 107 ? -18.160 -10.063 3.188 1.00 91.81 107 LYS A CA 1
ATOM 817 C C . LYS A 1 107 ? -17.700 -10.777 4.468 1.00 91.81 107 LYS A C 1
ATOM 819 O O . LYS A 1 107 ? -18.508 -11.430 5.107 1.00 91.81 107 LYS A O 1
ATOM 824 N N . LYS A 1 108 ? -16.410 -10.684 4.809 1.00 90.19 108 LYS A N 1
ATOM 825 C CA . LYS A 1 108 ? -15.820 -11.255 6.032 1.00 90.19 108 LYS A CA 1
ATOM 826 C C . LYS A 1 108 ? -15.694 -10.230 7.172 1.00 90.19 108 LYS A C 1
ATOM 828 O O . LYS A 1 108 ? -15.010 -10.506 8.149 1.00 90.19 108 LYS A O 1
ATOM 833 N N . GLY A 1 109 ? -16.319 -9.063 7.029 1.00 92.88 109 GLY A N 1
ATOM 834 C CA . GLY A 1 109 ? -16.150 -7.923 7.923 1.00 92.88 109 GLY A CA 1
ATOM 835 C C . GLY A 1 109 ? -15.055 -6.958 7.469 1.00 92.88 109 GLY A C 1
ATOM 836 O O . GLY A 1 109 ? -14.495 -7.076 6.371 1.00 92.88 109 GLY A O 1
ATOM 837 N N . LEU A 1 110 ? -14.807 -5.972 8.325 1.00 96.50 110 LEU A N 1
ATOM 838 C CA . LEU A 1 110 ? -13.758 -4.968 8.186 1.00 96.50 110 LEU A CA 1
ATOM 839 C C . LEU A 1 110 ? -12.526 -5.367 9.020 1.00 96.50 110 LEU A C 1
ATOM 841 O O . LEU A 1 110 ? -12.471 -6.458 9.590 1.00 96.50 110 LEU A O 1
ATOM 845 N N . ILE A 1 111 ? -11.503 -4.516 9.048 1.00 97.12 111 ILE A N 1
ATOM 846 C CA . ILE A 1 111 ? -10.297 -4.747 9.848 1.00 97.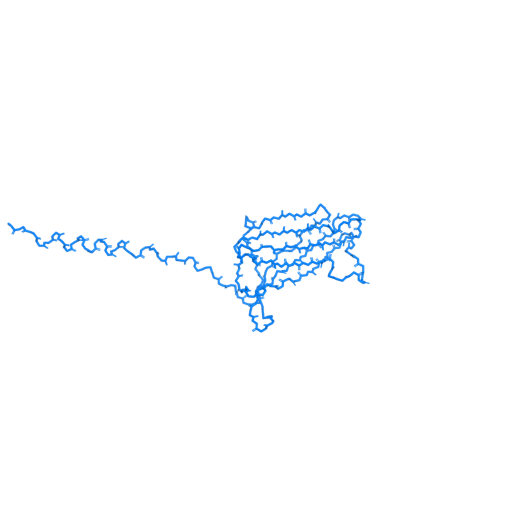12 111 ILE A CA 1
ATOM 847 C C . ILE A 1 111 ? -10.625 -4.396 11.293 1.00 97.12 111 ILE A C 1
ATOM 849 O O . ILE A 1 111 ? -10.879 -3.234 11.597 1.00 97.12 111 ILE A O 1
ATOM 853 N N . LYS A 1 112 ? -10.597 -5.383 12.183 1.00 97.44 112 LYS A N 1
ATOM 854 C CA . LYS A 1 112 ? -10.867 -5.171 13.609 1.00 97.44 112 LYS A CA 1
ATOM 855 C C . LYS A 1 112 ? -9.791 -4.307 14.285 1.00 97.44 112 LYS A C 1
ATOM 857 O O . LYS A 1 112 ? -8.652 -4.310 13.809 1.00 97.44 112 LYS A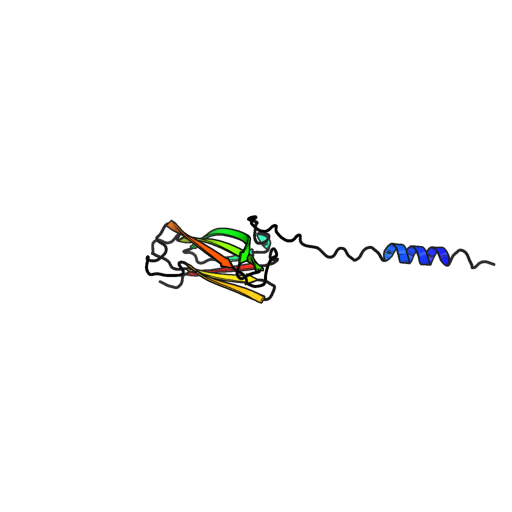 O 1
ATOM 862 N N . PRO A 1 113 ? -10.103 -3.632 15.405 1.00 98.31 113 PRO A N 1
ATOM 863 C CA . PRO A 1 113 ? -9.110 -2.981 16.257 1.00 98.31 113 PRO A CA 1
ATOM 864 C C . PRO A 1 113 ? -7.909 -3.885 16.554 1.00 98.31 113 PRO A C 1
ATOM 866 O O . PRO A 1 113 ? -8.064 -5.054 16.910 1.00 98.31 113 PRO A O 1
ATOM 869 N N . GLY A 1 114 ? -6.702 -3.360 16.363 1.00 98.12 114 GLY A N 1
ATOM 870 C CA . GLY A 1 114 ? -5.437 -4.069 16.560 1.00 98.12 114 GLY A CA 1
ATOM 871 C C . GLY A 1 114 ? -5.064 -5.076 15.466 1.00 98.12 114 GLY A C 1
ATOM 872 O O . GLY A 1 114 ? -3.917 -5.525 15.446 1.00 98.12 114 GLY A O 1
ATOM 873 N N . ALA A 1 115 ? -5.974 -5.422 14.550 1.00 98.19 115 ALA A N 1
ATOM 874 C CA . ALA A 1 115 ? -5.711 -6.391 13.492 1.00 98.19 115 ALA A CA 1
ATOM 875 C C . ALA A 1 115 ? -4.944 -5.772 12.314 1.00 98.19 115 ALA A C 1
ATOM 877 O O . ALA A 1 115 ? -5.083 -4.586 12.004 1.00 98.19 115 ALA A O 1
ATOM 878 N N . VAL A 1 116 ? -4.166 -6.614 11.631 1.00 98.12 116 VAL A N 1
ATOM 879 C CA . VAL A 1 116 ? -3.408 -6.264 10.424 1.00 98.12 116 VAL A CA 1
ATOM 880 C C . VAL A 1 116 ? -4.102 -6.855 9.205 1.00 98.12 116 VAL A C 1
ATOM 882 O O . VAL A 1 116 ? -4.498 -8.021 9.205 1.00 98.12 116 VAL A O 1
ATOM 885 N N . ALA A 1 117 ? -4.241 -6.055 8.155 1.00 97.19 117 ALA A N 1
ATOM 886 C CA . ALA A 1 117 ? -4.651 -6.527 6.845 1.00 97.19 117 ALA A CA 1
ATOM 887 C C . ALA A 1 117 ? -3.519 -6.335 5.843 1.00 97.19 117 ALA A C 1
ATOM 889 O O . ALA A 1 117 ? -2.869 -5.291 5.813 1.00 97.19 117 ALA A O 1
ATOM 890 N N . GLU A 1 118 ? -3.327 -7.335 4.989 1.00 97.19 118 GLU A N 1
ATOM 891 C CA . GLU A 1 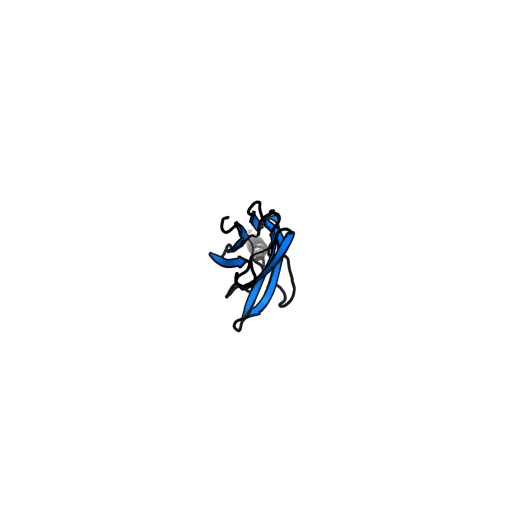118 ? -2.255 -7.353 4.004 1.00 97.19 118 GLU A CA 1
ATOM 892 C C . GLU A 1 118 ? -2.814 -7.442 2.590 1.00 97.19 118 GLU A C 1
ATOM 894 O O . GLU A 1 118 ? -3.820 -8.115 2.330 1.00 97.19 118 GLU A O 1
ATOM 899 N N . PHE A 1 119 ? -2.155 -6.765 1.656 1.00 97.00 119 PHE A N 1
ATOM 900 C CA . PHE A 1 119 ? -2.440 -6.924 0.242 1.00 97.00 119 PHE A CA 1
ATOM 901 C C . PHE A 1 119 ? -1.216 -6.636 -0.618 1.00 97.00 119 PHE A C 1
ATOM 903 O O . PHE A 1 119 ? -0.383 -5.788 -0.299 1.00 97.00 119 PHE A O 1
ATOM 910 N N . THR A 1 120 ? -1.155 -7.328 -1.753 1.00 97.06 120 THR A N 1
ATOM 911 C CA . THR A 1 120 ? -0.110 -7.143 -2.752 1.00 97.06 120 THR A CA 1
ATOM 912 C C . THR A 1 120 ? -0.672 -6.437 -3.986 1.00 97.06 120 THR A C 1
ATOM 914 O O . THR A 1 120 ? -1.553 -6.977 -4.658 1.00 97.06 120 THR A O 1
ATOM 917 N N . TYR A 1 121 ? -0.132 -5.269 -4.334 1.00 97.00 121 TYR A N 1
ATOM 918 C CA . TYR A 1 121 ? -0.556 -4.472 -5.490 1.00 97.00 121 TYR A CA 1
ATOM 919 C C . TYR A 1 121 ? 0.432 -4.619 -6.663 1.00 97.00 121 TYR A C 1
ATOM 921 O O . TYR A 1 121 ? 1.535 -4.074 -6.583 1.00 97.00 121 TYR A O 1
ATOM 929 N N . PRO A 1 122 ? 0.080 -5.345 -7.746 1.00 96.69 122 PRO A N 1
ATOM 930 C CA . PRO A 1 122 ? 0.903 -5.423 -8.954 1.00 96.69 122 PRO A CA 1
ATOM 931 C C . PRO A 1 122 ? 0.840 -4.130 -9.774 1.00 96.69 122 PRO A C 1
ATOM 933 O O . PRO A 1 122 ? -0.240 -3.572 -9.976 1.00 96.69 122 PRO A O 1
ATOM 936 N N . VAL A 1 123 ? 1.978 -3.702 -10.320 1.00 96.25 123 VAL A N 1
ATOM 937 C CA . VAL A 1 123 ? 2.098 -2.515 -11.179 1.00 96.25 123 VAL A CA 1
ATOM 938 C C . VAL A 1 123 ? 2.448 -2.937 -12.601 1.00 96.25 123 VAL A C 1
ATOM 940 O O . VAL A 1 123 ? 3.613 -3.133 -12.947 1.00 96.25 123 VAL A O 1
ATOM 943 N N . LYS A 1 124 ? 1.436 -3.061 -13.463 1.00 93.31 124 LYS A N 1
ATOM 944 C CA . LYS A 1 124 ? 1.639 -3.528 -14.840 1.00 93.31 124 LYS A CA 1
ATOM 945 C C . LYS A 1 124 ? 2.676 -2.679 -15.588 1.00 93.31 124 LYS A C 1
ATOM 947 O O . LYS A 1 124 ? 2.550 -1.452 -15.675 1.00 93.31 124 LYS A O 1
ATOM 952 N N . GLY A 1 125 ? 3.665 -3.349 -16.180 1.00 91.94 125 GLY A N 1
ATOM 953 C CA . GLY A 1 125 ? 4.717 -2.719 -16.983 1.00 91.94 125 GLY A CA 1
ATOM 954 C C . GLY A 1 125 ? 5.797 -2.000 -16.170 1.00 91.94 125 GLY A C 1
ATOM 955 O O . GLY A 1 125 ? 6.430 -1.092 -16.696 1.00 91.94 125 GLY A O 1
ATOM 956 N N . VAL A 1 126 ? 5.976 -2.359 -14.898 1.00 94.38 126 VAL A N 1
ATOM 957 C CA . VAL A 1 126 ? 7.105 -1.921 -14.064 1.00 94.38 126 VAL A CA 1
ATOM 958 C C . VAL A 1 126 ? 7.786 -3.170 -13.534 1.00 94.38 126 VAL A C 1
ATOM 960 O O . VAL A 1 126 ? 7.110 -4.004 -12.949 1.00 94.38 126 VAL A O 1
ATOM 963 N N . ASP A 1 127 ? 9.092 -3.313 -13.738 1.00 94.25 127 ASP A N 1
ATOM 964 C CA . ASP A 1 127 ? 9.896 -4.469 -13.304 1.00 94.25 127 ASP A CA 1
ATOM 965 C C . ASP A 1 127 ? 11.168 -4.052 -12.542 1.00 94.25 127 ASP A C 1
ATOM 967 O O . ASP A 1 127 ? 12.091 -4.844 -12.367 1.00 94.25 127 ASP A O 1
ATOM 971 N N . TYR A 1 128 ? 11.222 -2.795 -12.107 1.00 91.44 128 TYR A N 1
ATOM 972 C CA . TYR A 1 128 ? 12.378 -2.160 -11.487 1.00 91.44 128 TYR A CA 1
ATOM 973 C C . TYR A 1 128 ? 12.001 -1.510 -10.150 1.00 91.44 128 TYR A C 1
ATOM 975 O O . TYR A 1 128 ? 10.819 -1.307 -9.861 1.00 91.44 128 TYR A O 1
ATOM 983 N N . ALA A 1 129 ? 13.007 -1.198 -9.328 1.00 91.19 129 ALA A N 1
ATOM 984 C CA . ALA A 1 129 ? 12.801 -0.467 -8.082 1.00 91.19 129 ALA A CA 1
ATOM 985 C C . ALA A 1 129 ? 12.419 0.995 -8.386 1.00 91.19 129 ALA A C 1
ATOM 987 O O . ALA A 1 129 ? 13.147 1.657 -9.131 1.00 91.19 129 ALA A O 1
ATOM 988 N N . PRO A 1 130 ? 11.293 1.502 -7.865 1.00 91.62 130 PRO A N 1
ATOM 989 C CA . PRO A 1 130 ? 10.893 2.889 -8.079 1.00 91.62 130 PRO A CA 1
ATOM 990 C C . PRO A 1 130 ? 11.827 3.884 -7.374 1.00 91.62 130 PRO A C 1
ATOM 992 O O . PRO A 1 130 ? 12.415 3.565 -6.344 1.00 91.62 130 PRO A O 1
ATOM 995 N N . GLY A 1 131 ? 11.950 5.093 -7.934 1.00 90.69 131 GLY A N 1
ATOM 996 C CA . GLY A 1 131 ? 12.656 6.207 -7.302 1.00 90.69 131 GLY A CA 1
ATOM 997 C C . GLY A 1 131 ? 11.804 6.828 -6.201 1.00 90.69 131 GLY A C 1
ATOM 998 O O . GLY A 1 131 ? 11.947 6.469 -5.037 1.00 90.69 131 GLY A O 1
ATOM 999 N N . LYS A 1 132 ? 10.892 7.735 -6.566 1.00 95.56 132 LYS A N 1
ATOM 1000 C CA . LYS A 1 132 ? 9.957 8.370 -5.621 1.00 95.56 132 LYS A CA 1
ATOM 1001 C C . LYS A 1 132 ? 8.587 7.704 -5.587 1.00 95.56 132 LYS A C 1
ATOM 1003 O O . LYS A 1 132 ? 8.055 7.282 -6.622 1.00 95.56 132 LYS A O 1
ATOM 1008 N N . ILE A 1 133 ? 8.008 7.654 -4.389 1.00 97.94 133 ILE A N 1
ATOM 1009 C CA . ILE A 1 133 ? 6.679 7.101 -4.129 1.00 97.94 133 ILE A CA 1
ATOM 1010 C C . ILE A 1 133 ? 5.874 8.055 -3.248 1.00 97.94 133 ILE A C 1
ATOM 1012 O O . ILE A 1 133 ? 6.332 8.434 -2.172 1.00 97.94 133 ILE A O 1
ATOM 1016 N N . ASP A 1 134 ? 4.629 8.326 -3.634 1.00 98.31 134 ASP A N 1
ATOM 1017 C CA . ASP A 1 134 ? 3.625 8.876 -2.721 1.00 98.31 134 ASP A CA 1
ATOM 1018 C C . ASP A 1 134 ? 2.655 7.769 -2.282 1.00 98.31 134 ASP A C 1
ATOM 1020 O O . ASP A 1 134 ? 1.917 7.198 -3.094 1.00 98.31 134 ASP A O 1
ATOM 1024 N N . LEU A 1 135 ? 2.648 7.461 -0.985 1.00 98.38 135 LEU A N 1
ATOM 1025 C CA . LEU A 1 135 ? 1.779 6.469 -0.356 1.00 98.38 135 LEU A CA 1
ATOM 1026 C C . LEU A 1 135 ? 0.688 7.163 0.462 1.00 98.38 135 LEU A C 1
ATOM 1028 O O . LEU A 1 135 ? 0.957 7.840 1.455 1.00 98.38 135 LEU A O 1
ATOM 1032 N N . PHE A 1 136 ? -0.564 6.903 0.098 1.00 98.50 136 PHE A N 1
ATOM 1033 C CA . PHE A 1 136 ? -1.740 7.369 0.821 1.00 98.50 136 PHE A CA 1
ATOM 1034 C C . PHE A 1 136 ? -2.502 6.192 1.415 1.00 98.50 136 PHE A C 1
ATOM 1036 O O . PHE A 1 136 ? -2.976 5.326 0.676 1.00 98.50 136 PHE A O 1
ATOM 1043 N N . ILE A 1 137 ? -2.702 6.207 2.729 1.00 98.38 137 ILE A N 1
ATOM 1044 C CA . ILE A 1 137 ? -3.606 5.296 3.434 1.00 98.38 137 ILE A CA 1
ATOM 1045 C C . ILE A 1 137 ? -4.698 6.147 4.056 1.00 98.38 137 ILE A C 1
ATOM 1047 O O . ILE A 1 137 ? -4.444 6.920 4.972 1.00 98.38 137 ILE A O 1
ATOM 1051 N N . LYS A 1 138 ? -5.916 6.025 3.532 1.00 98.00 138 LYS A N 1
ATOM 1052 C CA . LYS A 1 138 ? -7.074 6.795 3.993 1.00 98.00 138 LYS A CA 1
ATOM 1053 C C . LYS A 1 138 ? -8.108 5.871 4.605 1.00 98.00 138 LYS A C 1
ATOM 1055 O O . LYS A 1 138 ? -8.402 4.825 4.033 1.00 98.00 138 LYS A O 1
ATOM 1060 N N . THR A 1 139 ? -8.705 6.279 5.711 1.00 96.88 139 THR A N 1
ATOM 1061 C CA . THR A 1 139 ? -9.915 5.648 6.241 1.00 96.88 139 THR A CA 1
ATOM 1062 C C . THR A 1 139 ? -11.083 5.954 5.300 1.00 96.88 139 THR A C 1
ATOM 1064 O O . THR A 1 139 ? -11.246 7.092 4.864 1.00 96.88 139 THR A O 1
ATOM 1067 N N . MET A 1 140 ? -11.885 4.953 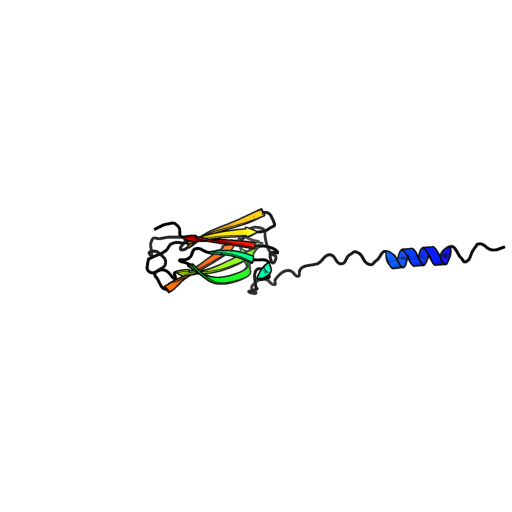4.932 1.00 92.88 140 MET A N 1
ATOM 1068 C CA . MET A 1 140 ? -13.019 5.102 3.999 1.00 92.88 140 MET A CA 1
ATOM 1069 C C . MET A 1 140 ? -14.282 5.691 4.651 1.00 92.88 140 MET A C 1
ATOM 1071 O O . MET A 1 140 ? -15.380 5.452 4.153 1.00 92.88 140 MET A O 1
ATOM 1075 N N . SER A 1 141 ? -14.103 6.516 5.688 1.00 71.19 141 SER A N 1
ATOM 1076 C CA . SER A 1 141 ? -15.119 7.089 6.593 1.00 71.19 141 SER A CA 1
ATOM 1077 C C . SER A 1 141 ? -15.785 6.095 7.559 1.00 71.19 141 SER A C 1
ATOM 1079 O O . SER A 1 141 ? -15.977 4.925 7.225 1.00 71.19 141 SER A O 1
ATOM 1081 N N . LYS A 1 142 ? -16.078 6.619 8.761 1.00 51.38 142 LYS A N 1
ATOM 1082 C CA . LYS A 1 142 ? -17.019 6.080 9.752 1.00 51.38 142 LYS A CA 1
ATOM 1083 C C . LYS A 1 142 ? -18.453 6.168 9.238 1.00 51.38 142 LYS A C 1
ATOM 1085 O O . LYS A 1 142 ? -18.727 7.134 8.488 1.00 51.38 142 LYS A O 1
#

Sequence (142 aa):
MNQSKIKFSWILLIFAAGVLALTGCMTAKPKPGEVFSCAKDSDVNKTIAPEASLENFSCVVKRWDGANTLHFNVAVKNISNEDQRFKVNIFLENGKAVGGLLPRKTKKGLIKPGAVAEFTYPVKGVDYAPGKIDLFIKTMSK